Protein AF-E3N6L8-F1 (afdb_monomer_lite)

pLDDT: mean 82.07, std 9.33, range [44.47, 93.88]

Structure (mmCIF, N/CA/C/O backbone):
data_AF-E3N6L8-F1
#
_entry.id   AF-E3N6L8-F1
#
loop_
_atom_site.group_PDB
_atom_site.id
_atom_site.type_symbol
_atom_site.label_atom_id
_atom_site.label_alt_id
_atom_site.label_comp_id
_atom_site.label_asym_id
_atom_site.label_entity_id
_atom_site.label_seq_id
_atom_site.pdbx_PDB_ins_code
_atom_site.Cartn_x
_atom_site.Cartn_y
_atom_site.Cartn_z
_atom_site.occupancy
_atom_site.B_iso_or_equiv
_atom_site.auth_seq_id
_atom_site.auth_comp_id
_atom_site.auth_asym_id
_atom_site.auth_atom_id
_atom_site.pdbx_PDB_model_num
ATOM 1 N N . MET A 1 1 ? 3.535 -12.216 -9.949 1.00 82.62 1 MET A N 1
ATOM 2 C CA . MET A 1 1 ? 3.061 -10.829 -10.156 1.00 82.62 1 MET A CA 1
ATOM 3 C C . MET A 1 1 ? 3.753 -9.938 -9.135 1.00 82.62 1 MET A C 1
ATOM 5 O O . MET A 1 1 ? 3.911 -10.387 -8.007 1.00 82.62 1 MET A O 1
ATOM 9 N N . ARG A 1 2 ? 4.210 -8.737 -9.515 1.00 88.81 2 ARG A N 1
ATOM 10 C CA . ARG A 1 2 ? 4.860 -7.782 -8.597 1.00 88.81 2 ARG A CA 1
ATOM 11 C C . ARG A 1 2 ? 3.891 -6.649 -8.256 1.00 88.81 2 ARG A C 1
ATOM 13 O O . ARG A 1 2 ? 3.454 -5.969 -9.174 1.00 88.81 2 ARG A O 1
ATOM 20 N N . ALA A 1 3 ? 3.580 -6.444 -6.978 1.00 91.38 3 ALA A N 1
ATOM 21 C CA . ALA A 1 3 ? 2.782 -5.309 -6.504 1.00 91.38 3 ALA A CA 1
ATOM 22 C C . ALA A 1 3 ? 3.689 -4.251 -5.856 1.00 91.38 3 ALA A C 1
ATOM 24 O O . ALA A 1 3 ? 4.680 -4.612 -5.217 1.00 91.38 3 ALA A O 1
ATOM 25 N N . SER A 1 4 ? 3.396 -2.968 -6.064 1.00 91.62 4 SER A N 1
ATOM 26 C CA . SER A 1 4 ? 4.224 -1.859 -5.580 1.00 91.62 4 SER A CA 1
ATOM 27 C C . SER A 1 4 ? 3.448 -0.542 -5.538 1.00 91.62 4 SER A C 1
ATOM 29 O O . SER A 1 4 ? 2.489 -0.377 -6.281 1.00 91.62 4 SER A O 1
ATOM 31 N N . GLY A 1 5 ? 3.902 0.436 -4.756 1.00 90.62 5 GLY A N 1
ATOM 32 C CA . GLY A 1 5 ? 3.399 1.805 -4.872 1.00 90.62 5 GLY A CA 1
ATOM 33 C C . GLY A 1 5 ? 3.740 2.438 -6.229 1.00 90.62 5 GLY A C 1
ATOM 34 O O . GLY A 1 5 ? 4.722 2.057 -6.883 1.00 90.62 5 GLY A O 1
ATOM 35 N N . LYS A 1 6 ? 2.910 3.393 -6.668 1.00 91.50 6 LYS A N 1
ATOM 36 C CA . LYS A 1 6 ? 3.086 4.146 -7.925 1.00 91.50 6 LYS A CA 1
ATOM 37 C C . LYS A 1 6 ? 4.377 4.965 -7.978 1.00 91.50 6 LYS A C 1
ATOM 39 O O . LYS A 1 6 ? 4.898 5.225 -9.059 1.00 91.50 6 LYS A O 1
ATOM 44 N N . ASP A 1 7 ? 4.909 5.333 -6.820 1.00 92.44 7 ASP A N 1
ATOM 45 C CA . ASP A 1 7 ? 6.190 6.017 -6.652 1.00 92.44 7 ASP A CA 1
ATOM 46 C C . ASP A 1 7 ? 7.360 5.219 -7.247 1.00 92.44 7 ASP A C 1
ATOM 48 O O . ASP A 1 7 ? 8.315 5.800 -7.763 1.00 92.44 7 ASP A O 1
ATOM 52 N N . LEU A 1 8 ? 7.253 3.886 -7.259 1.00 93.88 8 LEU A N 1
ATOM 53 C CA . LEU A 1 8 ? 8.300 3.000 -7.760 1.00 93.88 8 LEU A CA 1
ATOM 54 C C . LEU A 1 8 ? 8.217 2.704 -9.263 1.00 93.88 8 LEU A C 1
ATOM 56 O O . LEU A 1 8 ? 9.025 1.923 -9.777 1.00 93.88 8 LEU A O 1
ATOM 60 N N . ILE A 1 9 ? 7.258 3.289 -9.990 1.00 90.25 9 ILE A N 1
ATOM 61 C CA . ILE A 1 9 ? 7.136 3.096 -11.443 1.00 90.25 9 ILE A CA 1
ATOM 62 C C . ILE A 1 9 ? 8.341 3.717 -12.153 1.00 90.25 9 ILE A C 1
ATOM 64 O O . ILE A 1 9 ? 9.018 3.028 -12.913 1.00 90.25 9 ILE A O 1
ATOM 68 N N . GLY A 1 10 ? 8.659 4.982 -11.861 1.00 91.81 10 GLY A N 1
ATOM 69 C CA . GLY A 1 10 ? 9.704 5.744 -12.558 1.00 91.81 10 GLY A CA 1
ATOM 70 C C . GLY A 1 10 ? 11.146 5.332 -12.243 1.00 91.81 10 GLY A C 1
ATOM 71 O O . GLY A 1 10 ? 12.071 5.878 -12.834 1.00 91.81 10 GLY A O 1
ATOM 72 N N . ASN A 1 11 ? 11.361 4.398 -11.314 1.00 92.38 11 ASN A N 1
ATOM 73 C CA . ASN A 1 11 ? 12.693 3.961 -10.900 1.00 92.38 11 ASN A CA 1
ATOM 74 C C . ASN A 1 11 ? 12.790 2.427 -10.853 1.00 92.38 11 ASN A C 1
ATOM 76 O O . ASN A 1 11 ? 13.006 1.788 -11.873 1.00 92.38 11 ASN A O 1
ATOM 80 N N . HIS A 1 12 ? 12.597 1.812 -9.694 1.00 90.56 12 HIS A N 1
ATOM 81 C CA . HIS A 1 12 ? 12.768 0.402 -9.393 1.00 90.56 12 HIS A CA 1
ATOM 82 C C . HIS A 1 12 ? 11.999 -0.536 -10.323 1.00 90.56 12 HIS A C 1
ATOM 84 O O . HIS A 1 12 ? 12.560 -1.515 -10.811 1.00 90.56 12 HIS A O 1
ATOM 90 N N . SER A 1 13 ? 10.732 -0.240 -10.617 1.00 89.06 13 SER A N 1
ATOM 91 C CA . SER A 1 13 ? 9.939 -1.063 -11.545 1.00 89.06 13 SER A CA 1
ATOM 92 C C . SER A 1 13 ? 10.441 -0.942 -12.982 1.00 89.06 13 SER A C 1
ATOM 94 O O . SER A 1 13 ? 10.373 -1.905 -13.739 1.00 89.06 13 SER A O 1
ATOM 96 N N . THR A 1 14 ? 10.985 0.219 -13.340 1.00 89.81 14 THR A N 1
ATOM 97 C CA . THR A 1 14 ? 11.629 0.450 -14.632 1.00 89.81 14 THR A CA 1
ATOM 98 C C . THR A 1 14 ? 12.978 -0.278 -14.701 1.00 89.81 14 THR A C 1
ATOM 100 O O . THR A 1 14 ? 13.232 -1.008 -15.657 1.00 89.81 14 THR A O 1
ATOM 103 N N . TYR A 1 15 ? 13.805 -0.215 -13.652 1.00 90.44 15 TYR A N 1
ATOM 104 C CA . TYR A 1 15 ? 15.057 -0.975 -13.562 1.00 90.44 15 TYR A CA 1
ATOM 105 C C . TYR A 1 15 ? 14.839 -2.489 -13.584 1.00 90.44 15 TYR A C 1
ATOM 107 O O . TYR A 1 15 ? 15.643 -3.205 -14.171 1.00 90.44 15 TYR A O 1
ATOM 115 N N . LEU A 1 16 ? 13.734 -2.988 -13.024 1.00 88.75 16 LEU A N 1
ATOM 116 C CA . LEU A 1 16 ? 13.354 -4.400 -13.129 1.00 88.75 16 LEU A CA 1
ATOM 117 C C . LEU A 1 16 ? 13.211 -4.865 -14.588 1.00 88.75 16 LEU A C 1
ATOM 119 O O . LEU A 1 16 ? 13.494 -6.025 -14.875 1.00 88.75 16 LEU A O 1
ATOM 123 N N . LEU A 1 17 ? 12.759 -3.986 -15.487 1.00 85.88 17 LEU A N 1
ATOM 124 C CA . LEU A 1 17 ? 12.638 -4.281 -16.917 1.00 85.88 17 LEU A CA 1
ATOM 125 C C . LEU A 1 17 ? 13.969 -4.094 -17.650 1.00 85.88 17 LEU A C 1
ATOM 127 O O . LEU A 1 17 ? 14.299 -4.885 -18.528 1.00 85.88 17 LEU A O 1
ATOM 131 N N . PHE A 1 18 ? 14.731 -3.061 -17.285 1.00 84.69 18 PHE A N 1
ATOM 132 C CA . PHE A 1 18 ? 15.988 -2.733 -17.957 1.00 84.69 18 PHE A CA 1
ATOM 133 C C . PHE A 1 18 ? 17.170 -3.606 -17.556 1.00 84.69 18 PHE A C 1
ATOM 135 O O . PHE A 1 18 ? 18.131 -3.650 -18.312 1.00 84.69 18 PH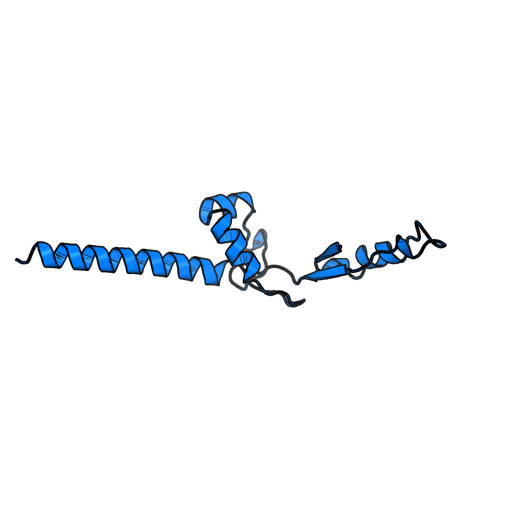E A O 1
ATOM 142 N N . ASN A 1 19 ? 17.127 -4.285 -16.408 1.00 79.56 19 ASN A N 1
ATOM 143 C CA . ASN A 1 19 ? 18.201 -5.167 -15.964 1.00 79.56 19 ASN A CA 1
ATOM 144 C C . ASN A 1 19 ? 17.967 -6.576 -16.546 1.00 79.56 19 ASN A C 1
ATOM 146 O O . ASN A 1 19 ? 17.218 -7.366 -15.958 1.00 79.56 19 ASN A O 1
ATOM 150 N N . PRO A 1 20 ? 18.545 -6.929 -17.711 1.00 63.91 20 PRO A N 1
ATOM 151 C CA . PRO A 1 20 ? 18.175 -8.139 -18.417 1.00 63.91 20 PRO A CA 1
ATOM 152 C C . PRO A 1 20 ? 18.971 -9.298 -17.819 1.00 63.91 20 PRO A C 1
ATOM 154 O O . PRO A 1 20 ? 20.058 -9.629 -18.280 1.00 63.91 20 PRO A O 1
ATOM 157 N N . ILE A 1 21 ? 18.431 -9.929 -16.776 1.00 70.06 21 ILE A N 1
ATOM 158 C CA . ILE A 1 21 ? 19.015 -11.158 -16.212 1.00 70.06 21 ILE A CA 1
ATOM 159 C C . ILE A 1 21 ? 18.875 -12.318 -17.225 1.00 70.06 21 ILE A C 1
ATOM 161 O O . ILE A 1 21 ? 19.674 -13.252 -17.223 1.00 70.06 21 ILE A O 1
ATOM 165 N N . TRP A 1 22 ? 17.896 -12.233 -18.140 1.00 77.31 22 TRP A N 1
ATOM 166 C CA . TRP A 1 22 ? 17.597 -13.265 -19.141 1.00 77.31 22 TRP A CA 1
ATOM 167 C C . TRP A 1 22 ? 17.255 -12.670 -20.524 1.00 77.31 22 TRP A C 1
ATOM 169 O O . TRP A 1 22 ? 16.092 -12.688 -20.929 1.00 77.31 22 TRP A O 1
ATOM 179 N N . PRO A 1 23 ? 18.236 -12.135 -21.275 1.00 77.50 23 PRO A N 1
ATOM 180 C CA . PRO A 1 23 ? 17.991 -11.491 -22.572 1.00 77.50 23 PRO A CA 1
ATOM 181 C C . PRO A 1 23 ? 17.479 -12.456 -23.654 1.00 77.50 23 PRO A C 1
ATOM 183 O O . PRO A 1 23 ? 16.746 -12.043 -24.545 1.00 77.50 23 PRO A O 1
ATOM 186 N N . THR A 1 24 ? 17.832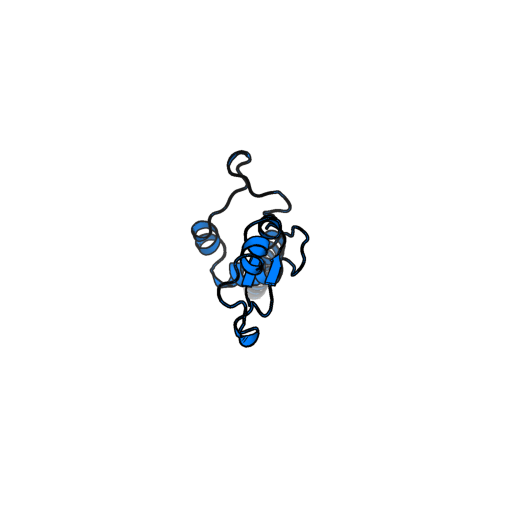 -13.740 -23.570 1.00 82.44 24 THR A N 1
ATOM 187 C CA . THR A 1 24 ? 17.452 -14.775 -24.548 1.00 82.44 24 THR A CA 1
ATOM 188 C C . THR A 1 24 ? 16.236 -15.599 -24.133 1.00 82.44 24 THR A C 1
ATOM 190 O O . THR A 1 24 ? 15.640 -16.272 -24.969 1.00 82.44 24 THR A O 1
ATOM 193 N N . ASP A 1 25 ? 15.846 -15.548 -22.858 1.00 85.31 25 ASP A N 1
ATOM 194 C CA . ASP A 1 25 ? 14.770 -16.365 -22.300 1.00 85.31 25 ASP A CA 1
ATOM 195 C C . ASP A 1 25 ? 13.620 -15.482 -21.796 1.00 85.31 25 ASP A C 1
ATOM 197 O O . ASP A 1 25 ? 13.535 -15.101 -20.624 1.00 85.31 25 ASP A O 1
ATOM 201 N N . THR A 1 26 ? 12.703 -15.175 -22.713 1.00 83.06 26 THR A N 1
ATOM 202 C CA . THR A 1 26 ? 11.495 -14.371 -22.464 1.00 83.06 26 THR A CA 1
ATOM 203 C C . THR A 1 26 ? 10.486 -15.066 -21.544 1.00 83.06 26 THR A C 1
ATOM 205 O O . THR A 1 26 ? 9.574 -14.426 -21.001 1.00 83.06 26 THR A O 1
ATOM 208 N N . SER A 1 27 ? 10.642 -16.373 -21.292 1.00 86.69 27 SER A N 1
ATOM 209 C CA . SER A 1 27 ? 9.794 -17.092 -20.339 1.00 86.69 27 SER A CA 1
ATOM 210 C C . SER A 1 27 ? 10.005 -16.584 -18.910 1.00 86.69 27 SER A C 1
ATOM 212 O O . SER A 1 27 ? 9.035 -16.494 -18.155 1.00 86.69 27 SER A O 1
ATOM 214 N N . LYS A 1 28 ? 11.227 -16.136 -18.591 1.00 84.38 28 LYS A N 1
ATOM 215 C CA . LYS A 1 28 ? 11.635 -15.647 -17.265 1.00 84.38 28 LYS A CA 1
ATOM 216 C C . LYS A 1 28 ? 11.363 -14.164 -17.031 1.00 84.38 28 LYS A C 1
ATOM 218 O O . LYS A 1 28 ? 11.611 -13.655 -15.940 1.00 84.38 28 LYS A O 1
ATOM 223 N N . TRP A 1 29 ? 10.848 -13.457 -18.034 1.00 87.25 29 TRP A N 1
ATOM 224 C CA . TRP A 1 29 ? 10.550 -12.036 -17.900 1.00 87.25 29 TRP A CA 1
ATOM 225 C C . TRP A 1 29 ? 9.390 -11.789 -16.925 1.00 87.25 29 TRP A C 1
ATOM 227 O O . TRP A 1 29 ? 8.475 -12.619 -16.831 1.00 87.25 29 TRP A O 1
ATOM 237 N N . PRO A 1 30 ? 9.384 -10.639 -16.222 1.00 87.88 30 PRO A N 1
ATOM 238 C CA . PRO A 1 30 ? 8.275 -10.255 -15.361 1.00 87.88 30 PRO A CA 1
ATOM 239 C C . PRO A 1 30 ? 6.952 -10.274 -16.134 1.00 87.88 30 PRO A C 1
ATOM 241 O O . PRO A 1 30 ? 6.775 -9.552 -17.108 1.00 87.88 30 PRO A O 1
ATOM 244 N N . LYS A 1 31 ? 6.000 -11.100 -15.687 1.00 88.44 31 LYS A N 1
ATOM 245 C CA . LYS A 1 31 ? 4.707 -11.284 -16.375 1.00 88.44 31 LYS A CA 1
ATOM 246 C C . LYS A 1 31 ? 3.671 -10.200 -16.073 1.00 88.44 31 LYS A C 1
ATOM 248 O O . LYS A 1 31 ? 2.631 -10.159 -16.714 1.00 88.44 31 LYS A O 1
ATOM 253 N N . GLY A 1 32 ? 3.917 -9.354 -15.076 1.00 89.62 32 GLY A N 1
ATOM 254 C CA . GLY A 1 32 ? 2.986 -8.297 -14.702 1.00 89.62 32 GLY A CA 1
ATOM 255 C C . GLY A 1 32 ? 3.419 -7.541 -13.454 1.00 89.62 32 GLY A C 1
ATOM 256 O O . GLY A 1 32 ? 3.893 -8.140 -12.477 1.00 89.62 32 GLY A O 1
ATOM 257 N N . ILE A 1 33 ? 3.222 -6.226 -13.507 1.00 91.06 33 ILE A N 1
ATOM 258 C CA . ILE A 1 33 ? 3.475 -5.277 -12.426 1.00 91.06 33 ILE A CA 1
ATOM 259 C C . ILE A 1 33 ? 2.156 -4.561 -12.134 1.00 91.06 33 ILE A C 1
ATOM 261 O O . ILE A 1 33 ? 1.490 -4.087 -13.051 1.00 91.06 33 ILE A O 1
ATOM 265 N N . ARG A 1 34 ? 1.775 -4.498 -10.861 1.00 91.81 34 ARG A N 1
ATOM 266 C CA . ARG A 1 34 ? 0.580 -3.810 -10.380 1.00 91.81 34 ARG A CA 1
ATOM 267 C C . ARG A 1 34 ? 1.014 -2.665 -9.478 1.00 91.81 34 ARG A C 1
ATOM 269 O O . ARG A 1 34 ? 1.730 -2.900 -8.508 1.00 91.81 34 ARG A O 1
ATOM 276 N N . ALA A 1 35 ? 0.580 -1.453 -9.801 1.00 91.50 35 ALA A N 1
ATOM 277 C CA . ALA A 1 35 ? 0.883 -0.274 -9.005 1.00 91.50 35 ALA A CA 1
ATOM 278 C C . ALA A 1 35 ? -0.348 0.229 -8.240 1.00 91.50 35 ALA A C 1
ATOM 280 O O . ALA A 1 35 ? -1.416 0.359 -8.834 1.00 91.50 35 ALA A O 1
ATOM 281 N N . ASN A 1 36 ? -0.202 0.510 -6.947 1.00 90.81 36 ASN A N 1
ATOM 282 C CA . ASN A 1 36 ? -1.248 1.103 -6.109 1.00 90.81 36 ASN A CA 1
ATOM 283 C C . ASN A 1 36 ? -0.942 2.569 -5.769 1.00 90.81 36 ASN A C 1
ATOM 285 O O . ASN A 1 36 ? 0.220 2.987 -5.761 1.00 90.81 36 ASN A O 1
ATOM 289 N N . GLY A 1 37 ? -1.988 3.344 -5.477 1.00 89.88 37 GLY A N 1
ATOM 290 C CA . GLY A 1 37 ? -1.849 4.679 -4.895 1.00 89.88 37 GLY A CA 1
ATOM 291 C C . GLY A 1 37 ? -1.300 4.650 -3.467 1.00 89.88 37 GLY A C 1
ATOM 292 O O . GLY A 1 37 ? -1.117 3.586 -2.864 1.00 89.88 37 GLY A O 1
ATOM 293 N N . HIS A 1 38 ? -1.003 5.829 -2.924 1.00 88.75 38 HIS A N 1
ATOM 294 C CA . HIS A 1 38 ? -0.608 5.951 -1.528 1.00 88.75 38 HIS A CA 1
ATOM 295 C C . HIS A 1 38 ? -1.821 5.839 -0.618 1.00 88.75 38 HIS A C 1
ATOM 297 O O . HIS A 1 38 ? -2.912 6.313 -0.929 1.00 88.75 38 HIS A O 1
ATOM 303 N N . LEU A 1 39 ? -1.599 5.249 0.551 1.00 86.62 39 LEU A N 1
ATOM 304 C CA . LEU A 1 39 ? -2.643 5.128 1.545 1.00 86.62 39 LEU A CA 1
ATOM 305 C C . LEU A 1 39 ? -2.869 6.469 2.255 1.00 86.62 39 LEU A C 1
ATOM 307 O O . LEU A 1 39 ? -1.928 7.073 2.780 1.00 86.62 39 LEU A O 1
ATOM 311 N N . LEU A 1 40 ? -4.127 6.898 2.311 1.00 86.12 40 LEU A N 1
ATOM 312 C CA . LEU A 1 40 ? -4.562 8.029 3.122 1.00 86.12 40 LEU A CA 1
ATOM 313 C C . LEU A 1 40 ? -5.105 7.533 4.464 1.00 86.12 40 LEU A C 1
ATOM 315 O O . LEU A 1 40 ? -5.836 6.542 4.543 1.00 86.12 40 LEU A O 1
ATOM 319 N N . LEU A 1 41 ? -4.783 8.255 5.535 1.00 83.25 41 LEU A N 1
ATOM 320 C CA . LEU A 1 41 ? -5.345 8.024 6.861 1.00 83.25 41 LEU A CA 1
ATOM 321 C C . LEU A 1 41 ? -6.279 9.187 7.182 1.00 83.25 41 LEU A C 1
ATOM 323 O O . LEU A 1 41 ? -5.854 10.337 7.207 1.00 83.25 41 LEU A O 1
ATOM 327 N N . ASN A 1 42 ? -7.561 8.890 7.402 1.00 78.12 42 ASN A N 1
ATOM 328 C CA . ASN A 1 42 ? -8.610 9.895 7.614 1.00 78.12 42 ASN A CA 1
ATOM 329 C C . ASN A 1 42 ? -8.735 10.925 6.472 1.00 78.12 42 ASN A C 1
ATOM 331 O O . ASN A 1 42 ? -8.992 12.094 6.733 1.00 78.12 42 ASN A O 1
ATOM 335 N N . ASN A 1 43 ? -8.559 10.493 5.216 1.00 79.81 43 ASN A N 1
ATOM 336 C CA . ASN A 1 43 ? -8.488 11.353 4.020 1.00 79.81 43 ASN A CA 1
ATOM 337 C C . ASN A 1 43 ? -7.315 12.348 4.001 1.00 79.81 43 ASN A C 1
ATOM 339 O O . ASN A 1 43 ? -7.254 13.207 3.126 1.00 79.81 43 ASN A O 1
ATOM 343 N N . GLU A 1 44 ? -6.360 12.215 4.916 1.00 84.25 44 GLU A N 1
ATOM 344 C CA . GLU A 1 44 ? -5.153 13.028 4.946 1.00 84.25 44 GLU A CA 1
ATOM 345 C C . GLU A 1 44 ? -3.914 12.170 4.693 1.00 84.25 44 GLU A C 1
ATOM 347 O O . GLU A 1 44 ? -3.870 10.966 4.975 1.00 84.25 44 GLU A O 1
ATOM 352 N N . LYS A 1 45 ? -2.870 12.805 4.155 1.00 85.12 45 LYS A N 1
ATOM 353 C CA . LYS A 1 45 ? -1.585 12.146 3.934 1.00 85.12 45 LYS A CA 1
ATOM 354 C C . LYS A 1 45 ? -1.006 11.703 5.274 1.00 85.12 45 LYS A C 1
ATOM 356 O O . LYS A 1 45 ? -0.933 12.495 6.215 1.00 85.12 45 LYS A O 1
ATOM 361 N N . MET A 1 46 ? -0.547 10.455 5.341 1.00 85.56 46 MET A N 1
ATOM 362 C CA . MET A 1 46 ? 0.156 9.980 6.526 1.00 85.56 46 MET A CA 1
ATOM 363 C C . MET A 1 46 ? 1.475 10.737 6.700 1.00 85.56 46 MET A C 1
ATOM 365 O O . MET A 1 46 ? 2.335 10.720 5.817 1.00 85.56 46 MET A O 1
ATOM 369 N N . SER A 1 47 ? 1.641 11.395 7.844 1.00 87.50 47 SER A N 1
ATOM 370 C CA . SER A 1 47 ? 2.863 12.110 8.203 1.00 87.50 47 SER A CA 1
ATOM 371 C C . SER A 1 47 ? 3.075 12.101 9.713 1.00 87.50 47 SER A C 1
ATOM 373 O O . SER A 1 47 ? 2.165 12.374 10.492 1.00 87.50 47 SER A O 1
ATOM 375 N N . LYS A 1 48 ? 4.318 11.836 10.133 1.00 86.31 48 LYS A N 1
ATOM 376 C CA . LYS A 1 48 ? 4.713 11.895 11.549 1.00 86.31 48 LYS A CA 1
ATOM 377 C C . LYS A 1 48 ? 4.658 13.321 12.100 1.00 86.31 48 LYS A C 1
ATOM 379 O O . LYS A 1 48 ? 4.342 13.502 13.268 1.00 86.31 48 LYS A O 1
ATOM 384 N N 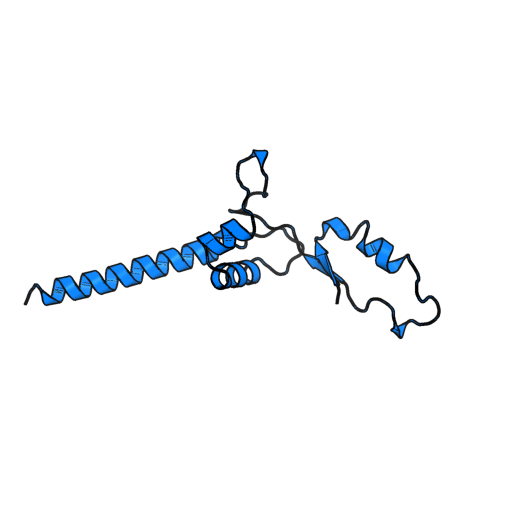. SER A 1 49 ? 4.939 14.330 11.271 1.00 85.31 49 SER A N 1
ATOM 385 C CA . SER A 1 49 ? 4.978 15.732 11.708 1.00 85.31 49 SER A CA 1
ATOM 386 C C . SER A 1 49 ? 3.598 16.324 11.989 1.00 85.31 49 SER A C 1
ATOM 388 O O . SER A 1 49 ? 3.480 17.190 12.847 1.00 85.31 49 SER A O 1
ATOM 390 N N . THR A 1 50 ? 2.556 15.857 11.297 1.00 81.31 50 THR A N 1
ATOM 391 C CA . THR A 1 50 ? 1.169 16.298 11.521 1.00 81.31 50 THR A CA 1
ATOM 392 C C . THR A 1 50 ? 0.473 15.491 12.618 1.00 81.31 50 THR A C 1
ATOM 394 O O . THR A 1 50 ? -0.674 15.770 12.947 1.00 81.31 50 THR A O 1
ATOM 397 N N . GLY A 1 51 ? 1.136 14.467 13.169 1.00 82.69 51 GLY A N 1
ATOM 398 C CA . GLY A 1 51 ? 0.535 13.511 14.102 1.00 82.69 51 GLY A CA 1
ATOM 399 C C . GLY A 1 51 ? -0.435 12.521 13.444 1.00 82.69 51 GLY A C 1
ATOM 400 O O . GLY A 1 51 ? -0.952 11.640 14.127 1.00 82.69 51 GLY A O 1
ATOM 401 N N . ASN A 1 52 ? -0.659 12.611 12.125 1.00 84.12 52 ASN A N 1
ATOM 402 C CA . ASN A 1 52 ? -1.495 11.680 11.368 1.00 84.12 52 ASN A CA 1
ATOM 403 C C . ASN A 1 52 ? -0.653 10.493 10.881 1.00 84.12 52 ASN A C 1
ATOM 405 O O . ASN A 1 52 ? -0.358 10.348 9.694 1.00 84.12 52 ASN A O 1
ATOM 409 N N . PHE A 1 53 ? -0.208 9.662 11.819 1.00 86.00 53 PHE A N 1
ATOM 410 C CA . PHE A 1 53 ? 0.596 8.478 11.543 1.00 86.00 53 PHE A CA 1
ATOM 411 C C . PHE A 1 53 ? 0.133 7.321 12.420 1.00 86.00 53 PHE A C 1
ATOM 413 O O . PHE A 1 53 ? -0.233 7.513 13.576 1.00 86.00 53 PHE A O 1
ATOM 420 N N . MET A 1 54 ? 0.145 6.121 11.854 1.00 84.69 54 MET A N 1
ATOM 421 C CA . MET A 1 54 ? -0.190 4.899 12.568 1.00 84.69 54 MET A CA 1
ATOM 422 C C . MET A 1 54 ? 0.697 3.779 12.049 1.00 84.69 54 MET A C 1
ATOM 424 O O . MET A 1 54 ? 0.799 3.568 10.839 1.00 84.69 54 MET A O 1
ATOM 428 N N . THR A 1 55 ? 1.354 3.076 12.961 1.00 89.38 55 THR A N 1
ATOM 429 C CA . THR A 1 55 ? 2.114 1.870 12.636 1.00 89.38 55 THR A CA 1
ATOM 430 C C . THR A 1 55 ? 1.179 0.678 12.435 1.00 89.38 55 THR A C 1
ATOM 432 O O . THR A 1 55 ? 0.022 0.683 12.856 1.00 89.38 55 THR A O 1
ATOM 435 N N . LEU A 1 56 ? 1.686 -0.370 11.782 1.00 87.25 56 LEU A N 1
ATOM 436 C CA . LEU A 1 56 ? 0.937 -1.611 11.586 1.00 87.25 56 LEU A CA 1
ATOM 437 C C . LEU A 1 56 ? 0.531 -2.253 12.923 1.00 87.25 56 LEU A C 1
ATOM 439 O O . LEU A 1 56 ? -0.593 -2.726 13.050 1.00 87.25 56 LEU A O 1
ATOM 443 N N . GLU A 1 57 ? 1.430 -2.250 13.906 1.00 90.50 57 GLU A N 1
ATOM 444 C CA . GLU A 1 57 ? 1.188 -2.820 15.235 1.00 90.50 57 GLU A CA 1
ATOM 445 C C . GLU A 1 57 ? 0.061 -2.074 15.959 1.00 90.50 57 GLU A C 1
ATOM 447 O O . GLU A 1 57 ? -0.947 -2.684 16.311 1.00 90.50 57 GLU A O 1
ATOM 452 N N . GLU A 1 58 ? 0.148 -0.742 16.036 1.00 88.00 58 GLU A N 1
ATOM 453 C CA . GLU A 1 58 ? -0.908 0.098 16.619 1.00 88.00 58 GLU A CA 1
ATOM 454 C C . GLU A 1 58 ? -2.254 -0.090 15.901 1.00 88.00 58 GLU A C 1
ATOM 456 O O . GLU A 1 58 ? -3.313 -0.107 16.534 1.00 88.00 58 GLU A O 1
ATOM 461 N N . ALA A 1 59 ? -2.241 -0.240 14.572 1.00 84.88 59 ALA A N 1
ATOM 462 C CA . ALA A 1 59 ? -3.453 -0.472 13.794 1.00 84.88 59 ALA A CA 1
ATOM 463 C C . ALA A 1 59 ? -4.098 -1.830 14.121 1.00 84.88 59 ALA A C 1
ATOM 465 O O . ALA A 1 59 ? -5.322 -1.908 14.258 1.00 84.88 59 ALA A O 1
ATOM 466 N N . ILE A 1 60 ? -3.295 -2.886 14.281 1.00 86.75 60 ILE A N 1
ATOM 467 C CA . ILE A 1 60 ? -3.773 -4.226 14.643 1.00 86.75 60 ILE A CA 1
ATOM 468 C C . ILE A 1 60 ? -4.329 -4.231 16.067 1.00 86.75 60 ILE A C 1
ATOM 470 O O . ILE A 1 60 ? -5.428 -4.742 16.279 1.00 86.75 60 ILE A O 1
ATOM 474 N N . GLU A 1 61 ? -3.630 -3.632 17.031 1.00 87.94 61 GLU A N 1
ATOM 475 C CA . GLU A 1 61 ? -4.106 -3.540 18.416 1.00 87.94 61 GLU A CA 1
ATOM 476 C C . GLU A 1 61 ? -5.425 -2.763 18.516 1.00 87.94 61 GLU A C 1
ATOM 478 O O . GLU A 1 61 ? -6.340 -3.144 19.250 1.00 87.94 61 GLU A O 1
ATOM 483 N N . LYS A 1 62 ? -5.563 -1.690 17.730 1.00 83.56 62 LYS A N 1
ATOM 484 C CA . LYS A 1 62 ? -6.737 -0.812 17.767 1.00 83.56 62 LYS A CA 1
ATOM 485 C C . LYS A 1 62 ? -7.943 -1.359 17.003 1.00 83.56 62 LYS A C 1
ATOM 487 O O . LYS A 1 62 ? -9.082 -1.089 17.398 1.00 83.56 62 LYS A O 1
ATOM 492 N N . PHE A 1 63 ? -7.725 -2.081 15.901 1.00 78.06 63 PHE A N 1
ATOM 493 C CA . PHE A 1 63 ? -8.790 -2.464 14.961 1.00 78.06 63 PHE A CA 1
ATOM 494 C C . PHE A 1 63 ? -8.914 -3.965 14.691 1.00 78.06 63 PHE A C 1
ATOM 496 O O . PHE A 1 63 ? -9.834 -4.361 13.972 1.00 78.06 63 PHE A O 1
ATOM 503 N N . SER A 1 64 ? -8.074 -4.798 15.307 1.00 84.00 64 SER A N 1
ATOM 504 C CA . SER A 1 64 ? -7.880 -6.210 14.962 1.00 84.00 64 SER A CA 1
ATOM 505 C C . SER A 1 64 ? -7.294 -6.408 13.559 1.00 84.00 64 SER A C 1
ATOM 507 O O . SER A 1 64 ? -7.507 -5.615 12.638 1.00 84.00 64 SER A O 1
ATOM 509 N N . ALA A 1 65 ? -6.567 -7.510 13.376 1.00 87.56 65 ALA A N 1
ATOM 510 C CA . ALA A 1 65 ? -5.964 -7.871 12.096 1.00 87.56 65 ALA A CA 1
ATOM 511 C C . ALA A 1 65 ? -7.015 -8.010 10.979 1.00 87.56 65 ALA A C 1
ATOM 513 O O . ALA A 1 65 ? -6.808 -7.519 9.869 1.00 87.56 65 ALA A O 1
ATOM 514 N N . ASP A 1 66 ? -8.163 -8.623 11.274 1.00 85.50 66 ASP A N 1
ATOM 515 C CA . ASP A 1 66 ? -9.219 -8.845 10.279 1.00 85.50 66 ASP A CA 1
ATOM 516 C C . ASP A 1 66 ? -9.949 -7.549 9.918 1.00 85.50 66 ASP A C 1
ATOM 518 O O . ASP A 1 66 ? -10.221 -7.292 8.744 1.00 85.50 66 ASP A O 1
ATOM 522 N N . GLY A 1 67 ? -10.201 -6.692 10.912 1.00 81.38 67 GLY A N 1
ATOM 523 C CA . GLY A 1 67 ? -10.797 -5.375 10.690 1.00 81.38 67 GLY A CA 1
ATOM 524 C C . GLY A 1 67 ? -9.903 -4.497 9.818 1.00 81.38 67 GLY A C 1
ATOM 525 O O . GLY A 1 67 ? -10.388 -3.846 8.890 1.00 81.38 67 GLY A O 1
ATOM 526 N N . MET A 1 68 ? -8.589 -4.535 10.056 1.00 83.88 68 MET A N 1
ATOM 527 C CA . MET A 1 68 ? -7.609 -3.826 9.237 1.00 83.88 68 MET A CA 1
ATOM 528 C C . MET A 1 68 ? -7.544 -4.372 7.807 1.00 83.88 68 MET A C 1
ATOM 530 O O . MET A 1 68 ? -7.597 -3.588 6.864 1.00 83.88 68 MET A O 1
ATOM 534 N N . ARG A 1 69 ? -7.468 -5.696 7.620 1.00 86.75 69 ARG A N 1
ATOM 535 C CA . ARG A 1 69 ? -7.426 -6.316 6.282 1.00 86.75 69 ARG A CA 1
ATOM 536 C C . ARG A 1 69 ? -8.663 -5.990 5.456 1.00 86.75 69 ARG A C 1
ATOM 538 O O . ARG A 1 69 ? -8.528 -5.659 4.284 1.00 86.75 69 ARG A O 1
ATOM 545 N N . LEU A 1 70 ? -9.846 -6.040 6.067 1.00 83.50 70 LEU A N 1
ATOM 546 C CA . LEU A 1 70 ? -11.092 -5.702 5.385 1.00 83.50 70 LEU A CA 1
ATOM 547 C C . LEU A 1 70 ? -11.143 -4.215 5.008 1.00 83.50 70 LEU A C 1
ATOM 549 O O . LEU A 1 70 ? -11.558 -3.875 3.908 1.00 83.50 70 LEU A O 1
ATOM 553 N N . SER A 1 71 ? -10.648 -3.341 5.887 1.00 82.56 71 SER A N 1
ATOM 554 C CA . SER A 1 71 ? -10.544 -1.902 5.614 1.00 82.56 71 SER A CA 1
ATOM 555 C C . SER A 1 71 ? -9.559 -1.606 4.476 1.00 82.56 71 SER A C 1
ATOM 557 O O . SER A 1 71 ? -9.821 -0.762 3.631 1.00 82.56 71 SER A O 1
ATOM 559 N N . LEU A 1 72 ? -8.425 -2.315 4.429 1.00 84.00 72 LEU A N 1
ATOM 560 C CA . LEU A 1 72 ? -7.436 -2.194 3.353 1.00 84.00 72 LEU A CA 1
ATOM 561 C C . LEU A 1 72 ? -7.943 -2.756 2.020 1.00 84.00 72 LEU A C 1
ATOM 563 O O . LEU A 1 72 ? -7.560 -2.248 0.975 1.00 84.00 72 LEU A O 1
ATOM 567 N N . ALA A 1 73 ? -8.799 -3.778 2.046 1.00 86.00 73 ALA A N 1
ATOM 568 C CA . ALA A 1 73 ? -9.441 -4.298 0.842 1.00 86.00 73 ALA A CA 1
ATOM 569 C C . ALA A 1 73 ? -10.468 -3.312 0.252 1.00 86.00 73 ALA A C 1
ATOM 571 O O . ALA A 1 73 ? -10.646 -3.285 -0.961 1.00 86.00 73 ALA A O 1
ATOM 572 N N . ASP A 1 74 ? -11.110 -2.496 1.095 1.00 83.12 74 ASP A N 1
ATOM 573 C CA . ASP A 1 74 ? -12.036 -1.423 0.688 1.00 83.12 74 ASP A CA 1
ATOM 574 C C . ASP A 1 74 ? -11.313 -0.143 0.226 1.00 83.12 74 ASP A C 1
ATOM 576 O O . ASP A 1 74 ? -11.923 0.745 -0.359 1.00 83.12 74 ASP A O 1
ATOM 580 N N . ALA A 1 75 ? -10.002 -0.045 0.455 1.00 80.69 75 ALA A N 1
ATOM 581 C CA . ALA A 1 75 ? -9.177 1.142 0.218 1.00 80.69 75 ALA A CA 1
ATOM 582 C C . ALA A 1 75 ? -8.904 1.468 -1.256 1.00 80.69 75 ALA A C 1
ATOM 584 O O . ALA A 1 75 ? -7.941 2.167 -1.545 1.00 80.69 75 ALA A O 1
ATOM 585 N N . GLY A 1 76 ? -9.690 0.918 -2.175 1.00 78.75 76 GLY A N 1
ATOM 586 C CA . GLY A 1 76 ? -9.517 1.110 -3.604 1.00 78.75 76 GLY A CA 1
ATOM 587 C C . GLY A 1 76 ? -8.414 0.249 -4.221 1.00 78.75 76 GLY A C 1
ATOM 588 O O . GLY A 1 76 ? -7.377 -0.064 -3.637 1.00 78.75 76 GLY A O 1
ATOM 589 N N . ASP A 1 77 ? -8.640 -0.123 -5.475 1.00 81.88 77 ASP A N 1
ATOM 590 C CA . ASP A 1 77 ? -7.696 -0.807 -6.351 1.00 81.88 77 ASP A CA 1
ATOM 591 C C . ASP A 1 77 ? -7.166 0.150 -7.436 1.00 81.88 77 ASP A C 1
ATOM 593 O O . ASP A 1 77 ? -6.727 -0.260 -8.506 1.00 81.88 77 ASP A O 1
ATOM 597 N N . GLY A 1 78 ? -7.177 1.455 -7.187 1.00 83.38 78 GLY A N 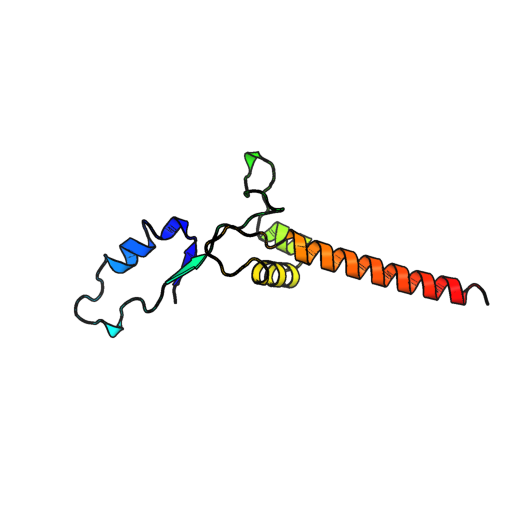1
ATOM 598 C CA . GLY A 1 78 ? -6.718 2.461 -8.139 1.00 83.38 78 GLY A CA 1
ATOM 599 C C . GLY A 1 78 ? -5.215 2.756 -8.085 1.00 83.38 78 GLY A C 1
ATOM 600 O O . GLY A 1 78 ? -4.456 2.237 -7.262 1.00 83.38 78 GLY A O 1
ATOM 601 N N . LEU A 1 79 ? -4.790 3.649 -8.981 1.00 83.94 79 LEU A N 1
ATOM 602 C CA . LEU A 1 79 ? -3.546 4.424 -8.841 1.00 83.94 79 LEU A CA 1
ATOM 603 C C . LEU A 1 79 ? -3.755 5.699 -8.004 1.00 83.94 79 LEU A C 1
ATOM 605 O O . LEU A 1 79 ? -2.784 6.352 -7.607 1.00 83.94 79 LEU A O 1
ATOM 609 N N . GLU A 1 80 ? -5.011 6.055 -7.751 1.00 85.31 80 GLU A N 1
ATOM 610 C CA . GLU A 1 80 ? -5.389 7.189 -6.917 1.00 85.31 80 GLU A CA 1
ATOM 611 C C . GLU A 1 80 ? -5.106 6.908 -5.442 1.00 85.31 80 GLU A C 1
ATOM 613 O O . GLU A 1 80 ? -5.104 5.757 -5.004 1.00 85.31 80 GLU A O 1
ATOM 618 N N . ASP A 1 81 ? -4.816 7.970 -4.693 1.00 83.00 81 ASP A N 1
ATOM 619 C CA . ASP A 1 81 ? -4.595 7.872 -3.252 1.00 83.00 81 ASP A CA 1
ATOM 620 C C . ASP A 1 81 ? -5.953 7.745 -2.556 1.00 83.00 81 ASP A C 1
ATOM 622 O O . ASP A 1 81 ? -6.850 8.552 -2.800 1.00 83.00 81 ASP A O 1
ATOM 626 N N . ASP A 1 82 ? -6.115 6.738 -1.699 1.00 77.81 82 ASP A N 1
ATOM 627 C CA . ASP A 1 82 ? -7.434 6.373 -1.178 1.00 77.81 82 ASP A CA 1
ATOM 628 C C . ASP A 1 82 ? -7.367 5.924 0.294 1.00 77.81 82 ASP A C 1
ATOM 630 O O . ASP A 1 82 ? -6.309 5.569 0.837 1.00 77.81 82 ASP A O 1
ATOM 634 N N . ALA A 1 83 ? -8.495 6.051 0.990 1.00 72.38 83 ALA A N 1
ATOM 635 C CA . ALA A 1 83 ? -8.586 5.985 2.442 1.00 72.38 83 ALA A CA 1
ATOM 636 C C . ALA A 1 83 ? -9.198 4.662 2.924 1.00 72.38 83 ALA A C 1
ATOM 638 O O . ALA A 1 83 ? -10.413 4.492 2.950 1.00 72.38 83 ALA A O 1
ATOM 639 N N . ALA A 1 84 ? -8.351 3.759 3.425 1.00 65.75 84 ALA A N 1
ATOM 640 C CA . ALA A 1 84 ? -8.762 2.442 3.928 1.00 65.75 84 ALA A CA 1
ATOM 641 C C . ALA A 1 84 ? -9.558 2.484 5.243 1.00 65.75 84 ALA A C 1
ATOM 643 O O . ALA A 1 84 ? -10.596 1.851 5.411 1.00 65.75 84 ALA A O 1
ATOM 644 N N . ILE A 1 85 ? -9.015 3.170 6.252 1.00 64.44 85 ILE A N 1
ATOM 645 C CA . ILE A 1 85 ? -9.294 2.808 7.653 1.00 64.44 85 ILE A CA 1
ATOM 646 C C . ILE A 1 85 ? -10.557 3.490 8.199 1.00 64.44 85 ILE A C 1
ATOM 648 O O . ILE A 1 85 ? -11.241 2.937 9.058 1.00 64.44 85 ILE A O 1
ATOM 652 N N . LEU A 1 86 ? -10.912 4.682 7.712 1.00 66.38 86 LEU A N 1
ATOM 653 C CA . LEU A 1 86 ? -11.946 5.494 8.360 1.00 66.38 86 LEU A CA 1
ATOM 654 C C . LEU A 1 86 ? -13.370 4.960 8.121 1.00 66.38 86 LEU A C 1
ATOM 656 O O . LEU A 1 86 ? -14.190 4.970 9.040 1.00 66.38 86 LEU A O 1
ATOM 660 N N . ARG A 1 87 ? -13.680 4.478 6.911 1.00 66.75 87 ARG A N 1
ATOM 661 C CA . ARG A 1 87 ? -15.049 4.077 6.540 1.00 66.75 87 ARG A CA 1
ATOM 662 C C . ARG A 1 87 ? -15.510 2.829 7.289 1.00 66.75 87 ARG A C 1
ATOM 664 O O . ARG A 1 87 ? -16.538 2.859 7.968 1.00 66.75 87 ARG A O 1
ATOM 671 N N . LEU A 1 88 ? -14.725 1.758 7.230 1.00 64.69 88 LEU A N 1
ATOM 672 C CA . LEU A 1 88 ? -15.122 0.470 7.793 1.00 64.69 88 LEU A CA 1
ATOM 673 C C . LEU A 1 88 ? -15.068 0.455 9.331 1.00 64.69 88 LEU A C 1
ATOM 675 O O . LEU A 1 88 ? -15.952 -0.103 9.983 1.00 64.69 88 LEU A O 1
ATOM 679 N N . VAL A 1 89 ? -14.090 1.135 9.941 1.00 67.69 89 VAL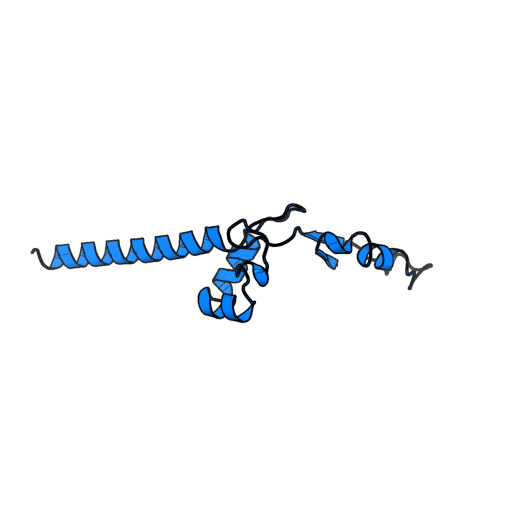 A N 1
ATOM 680 C CA . VAL A 1 89 ? -14.011 1.276 11.406 1.00 67.69 89 VAL A CA 1
ATOM 681 C C . VAL A 1 89 ? -15.212 2.045 11.951 1.00 67.69 89 VAL A C 1
ATOM 683 O O . VAL A 1 89 ? -15.787 1.649 12.971 1.00 67.69 89 VAL A O 1
ATOM 686 N N . ASN A 1 90 ? -15.619 3.124 11.277 1.00 73.31 90 ASN A N 1
ATOM 687 C CA . ASN A 1 90 ? -16.816 3.869 11.661 1.00 73.31 90 ASN A CA 1
ATOM 688 C C . ASN A 1 90 ? -18.071 3.000 11.536 1.00 73.31 90 ASN A C 1
ATOM 690 O O . ASN A 1 90 ? -18.917 3.027 12.431 1.00 73.31 90 ASN A O 1
ATOM 694 N N . MET A 1 91 ? -18.151 2.162 10.499 1.00 69.62 91 MET A N 1
ATOM 695 C CA . MET A 1 91 ? -19.239 1.199 10.337 1.00 69.62 91 MET A CA 1
ATOM 696 C C . MET A 1 91 ? -19.271 0.167 11.477 1.00 69.62 91 MET A C 1
ATOM 698 O O . MET A 1 91 ? -20.316 -0.022 12.097 1.00 69.62 91 MET A O 1
ATOM 702 N N . ILE A 1 92 ? -18.139 -0.453 11.833 1.00 72.50 92 ILE A N 1
ATOM 703 C CA . ILE A 1 92 ? -18.072 -1.442 12.927 1.00 72.50 92 ILE A CA 1
ATOM 704 C C . ILE A 1 92 ? -18.448 -0.805 14.270 1.00 72.50 92 ILE A C 1
ATOM 706 O O . ILE A 1 92 ? -19.224 -1.385 15.036 1.00 72.50 92 ILE A O 1
ATOM 710 N N . LYS A 1 93 ? -17.930 0.395 14.570 1.00 78.19 93 LYS A N 1
ATOM 711 C CA . LYS A 1 93 ? -18.313 1.137 15.782 1.00 78.19 93 LYS A CA 1
ATOM 712 C C . LYS A 1 93 ? -19.814 1.414 15.806 1.00 78.19 93 LYS A C 1
ATOM 714 O O . LYS A 1 93 ? -20.456 1.188 16.831 1.00 78.19 93 LYS A O 1
ATOM 719 N N . TRP A 1 94 ? -20.382 1.847 14.683 1.00 82.62 94 TRP A N 1
ATOM 720 C CA . TRP A 1 94 ? -21.812 2.118 14.564 1.00 82.62 94 TRP A CA 1
ATOM 721 C C . TRP A 1 94 ? -22.666 0.861 14.794 1.00 82.62 94 TRP A C 1
ATOM 723 O O . TRP A 1 94 ? -23.620 0.908 15.574 1.00 82.62 94 TRP A O 1
ATOM 733 N N . VAL A 1 95 ? -22.285 -0.281 14.207 1.00 83.25 95 VAL A N 1
ATOM 734 C CA . VAL A 1 95 ? -22.977 -1.569 14.403 1.00 83.25 95 VAL A CA 1
ATOM 735 C C . VAL A 1 95 ? -22.950 -1.987 15.876 1.00 83.25 95 VAL A C 1
ATOM 737 O O . VAL A 1 95 ? -24.000 -2.307 16.435 1.00 83.25 95 VAL A O 1
ATOM 740 N N . LYS A 1 96 ? -21.790 -1.915 16.545 1.00 83.69 96 LYS A N 1
ATOM 741 C CA . LYS A 1 96 ? -21.661 -2.246 17.979 1.00 83.69 96 LYS A CA 1
ATOM 742 C C . LYS A 1 96 ? -22.575 -1.381 18.854 1.00 83.69 96 LYS A C 1
ATOM 744 O O . LYS A 1 96 ? -23.315 -1.910 19.684 1.00 83.69 96 LYS A O 1
ATOM 749 N N . VAL A 1 97 ? -22.592 -0.066 18.614 1.00 88.38 97 VAL A N 1
ATOM 750 C CA . VAL A 1 97 ? -23.484 0.874 19.317 1.00 88.38 97 VAL A CA 1
ATOM 751 C C . VAL A 1 97 ? -24.957 0.526 19.076 1.00 88.38 97 VAL A C 1
ATOM 753 O O . VAL A 1 97 ? -25.779 0.619 19.993 1.00 88.38 97 VAL A O 1
ATOM 756 N N . ARG A 1 98 ? -25.323 0.114 17.856 1.00 88.56 98 ARG A N 1
ATOM 757 C CA . ARG A 1 98 ? -26.711 -0.223 17.518 1.00 88.56 98 ARG A CA 1
ATOM 758 C C . ARG A 1 98 ? -27.177 -1.518 18.184 1.00 88.56 98 ARG A C 1
ATOM 760 O O . ARG A 1 98 ? -28.305 -1.548 18.682 1.00 88.56 98 ARG A O 1
ATOM 767 N N . ILE A 1 99 ? -26.315 -2.534 18.257 1.00 88.06 99 ILE A N 1
ATOM 768 C CA . ILE A 1 99 ? -26.585 -3.798 18.960 1.00 88.06 99 ILE A CA 1
ATOM 769 C C . ILE A 1 99 ? -26.807 -3.538 20.455 1.00 88.06 99 ILE A C 1
ATOM 771 O O . ILE A 1 99 ? -27.850 -3.921 20.982 1.00 88.06 99 ILE A O 1
ATOM 775 N N . GLN A 1 100 ? -25.915 -2.790 21.115 1.00 89.81 100 GLN A N 1
ATOM 776 C CA . GLN A 1 100 ? -26.072 -2.435 22.534 1.00 89.81 100 GLN A CA 1
ATOM 777 C C . GLN A 1 100 ? -27.364 -1.661 22.817 1.00 89.81 100 GLN A C 1
ATOM 779 O O . GLN A 1 100 ? -28.062 -1.951 23.789 1.00 89.81 100 GLN A O 1
ATOM 784 N N . LYS A 1 101 ? -27.739 -0.704 21.954 1.00 88.38 101 LYS A N 1
ATOM 785 C CA . LYS A 1 101 ? -29.026 0.004 22.083 1.00 88.38 101 LYS A CA 1
ATOM 786 C C . LYS A 1 101 ? -30.225 -0.945 21.969 1.00 88.38 101 LYS A C 1
ATOM 788 O O . LYS A 1 101 ? -31.183 -0.795 22.724 1.00 88.38 101 LYS A O 1
ATOM 793 N N . SER A 1 102 ? -30.177 -1.908 21.047 1.00 85.25 102 SER A N 1
ATOM 794 C CA . SER A 1 102 ? -31.221 -2.929 20.881 1.00 85.25 102 SER A CA 1
ATOM 795 C C . SER A 1 102 ? -31.340 -3.828 22.119 1.00 85.25 102 SER A C 1
ATOM 797 O O . SER A 1 102 ? -32.442 -4.043 22.621 1.00 85.25 102 SER A O 1
ATOM 799 N N . GLU A 1 103 ? -30.221 -4.302 22.669 1.00 85.44 103 GLU A N 1
ATOM 800 C CA . GLU A 1 103 ? -30.220 -5.129 23.883 1.00 85.44 103 GLU A CA 1
ATOM 801 C C . GLU A 1 103 ? -30.728 -4.370 25.115 1.00 85.44 103 GLU A C 1
ATOM 803 O O . GLU A 1 103 ? -31.562 -4.890 25.858 1.00 85.44 103 GLU A O 1
ATOM 808 N N . ASN A 1 104 ? -30.300 -3.118 25.300 1.00 82.06 104 ASN A N 1
ATOM 809 C CA . ASN A 1 104 ? -30.777 -2.270 26.395 1.00 82.06 104 ASN A CA 1
ATOM 810 C C . ASN A 1 104 ? -32.279 -1.970 26.274 1.00 82.06 104 ASN A C 1
ATOM 812 O O . ASN A 1 104 ? -32.996 -1.984 27.273 1.00 82.06 104 ASN A O 1
ATOM 816 N N . SER A 1 105 ? -32.785 -1.759 25.055 1.00 76.50 105 SER A N 1
ATOM 817 C CA . SER A 1 105 ? -34.221 -1.582 24.813 1.00 76.50 105 SER A CA 1
ATOM 818 C C . SER A 1 105 ? -35.025 -2.840 25.156 1.00 76.50 105 SER A C 1
ATOM 820 O O . SER A 1 105 ? -36.106 -2.722 25.733 1.00 76.50 105 SER A O 1
ATOM 822 N N . LYS A 1 106 ? -34.502 -4.036 24.856 1.00 75.44 106 LYS A N 1
ATOM 823 C CA . LYS A 1 106 ? -35.138 -5.307 25.237 1.00 75.44 106 LYS A CA 1
ATOM 824 C C . LYS A 1 106 ? -35.149 -5.502 26.755 1.00 75.44 106 LYS A C 1
ATOM 826 O O . LYS A 1 106 ? -36.193 -5.848 27.295 1.00 75.44 106 LYS A O 1
ATOM 831 N N . LYS A 1 107 ? -34.044 -5.213 27.452 1.00 70.88 107 LYS A N 1
ATOM 832 C CA . LYS A 1 107 ? -33.973 -5.288 28.925 1.00 70.88 107 LYS A CA 1
ATOM 833 C C . LYS A 1 107 ? -34.964 -4.332 29.600 1.00 70.88 107 LYS A C 1
ATOM 835 O O . LYS A 1 107 ? -35.697 -4.751 30.488 1.00 70.88 107 LYS A O 1
ATOM 840 N N . ASN A 1 108 ? -35.071 -3.092 29.123 1.00 63.06 108 ASN A N 1
ATOM 841 C CA . ASN A 1 108 ? -36.003 -2.107 29.687 1.00 63.06 108 ASN A CA 1
ATOM 842 C C . ASN A 1 108 ? -37.487 -2.461 29.482 1.00 63.06 108 ASN A C 1
ATOM 844 O O . ASN A 1 108 ? -38.321 -2.043 30.280 1.00 63.06 108 ASN A O 1
ATOM 848 N N . ASN A 1 109 ? -37.828 -3.236 28.447 1.00 60.25 109 ASN A N 1
ATOM 849 C CA . ASN A 1 109 ? -39.195 -3.728 28.243 1.00 60.25 109 ASN A CA 1
ATOM 850 C C . ASN A 1 109 ? -39.534 -4.962 29.094 1.00 60.25 109 ASN A C 1
ATOM 852 O O . ASN A 1 109 ? -40.710 -5.198 29.350 1.00 60.25 109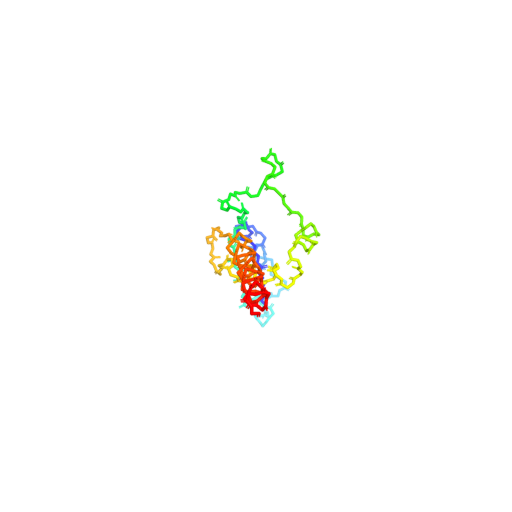 ASN A O 1
ATOM 856 N N . VAL A 1 110 ? -38.538 -5.730 29.548 1.00 58.25 110 VAL A N 1
ATOM 857 C CA . VAL A 1 110 ? -38.751 -6.865 30.466 1.00 58.25 110 VAL A CA 1
ATOM 858 C C . VAL A 1 110 ? -38.985 -6.383 31.903 1.00 58.25 110 VAL A C 1
ATOM 860 O O . VAL A 1 110 ? -39.805 -6.964 32.593 1.00 58.25 110 VAL A O 1
ATOM 863 N N . PHE A 1 111 ? -38.353 -5.282 32.329 1.00 54.94 111 PHE A N 1
ATOM 864 C CA . PHE A 1 111 ? -38.571 -4.662 33.651 1.00 54.94 111 PHE A CA 1
ATOM 865 C C . PHE A 1 111 ? -39.844 -3.795 33.756 1.00 54.94 111 PHE A C 1
ATOM 867 O O . PHE A 1 111 ? -40.129 -3.250 34.819 1.00 54.94 111 PHE A O 1
ATOM 874 N N . ARG A 1 112 ? -40.589 -3.615 32.656 1.00 52.69 112 ARG A N 1
ATOM 875 C CA . ARG A 1 112 ? -41.847 -2.842 32.604 1.00 52.69 112 ARG A CA 1
ATOM 876 C C . ARG A 1 112 ? -43.114 -3.715 32.580 1.00 52.69 112 ARG A C 1
ATOM 878 O O . ARG A 1 112 ? -44.202 -3.172 32.405 1.00 52.69 112 ARG A O 1
ATOM 885 N N . LYS A 1 113 ? -42.978 -5.032 32.740 1.00 44.47 113 LYS A N 1
ATOM 886 C CA . LYS A 1 113 ? -44.072 -5.966 33.042 1.00 44.47 113 LYS A CA 1
ATOM 887 C C . LYS A 1 113 ? -43.917 -6.463 34.469 1.00 44.47 113 LYS A C 1
ATOM 889 O O . LYS A 1 113 ? -44.972 -6.715 35.083 1.00 44.47 113 LYS A O 1
#

Sequence (113 aa):
MRASGKDLIGNHSTYLLFNPIWPTDTSKWPKGIRANGHLLLNNEKMSKSTGNFMTLEEAIEKFSADGMRLSLADAGDGLEDDAAILRLVNMIKWVKVRIQKSENSKKNNVFRK

Foldseek 3Di:
DAEEAPVCVVPVVVVLQVVCPPPPDPVPRDPDYAHAAAEDEVNHHADVVVVNHDDPVRCCVVQNPVRQVQLVVVQDSDSHHGYRRPPSVVVVVVVVVVVVVVVVVVVVVVVVD

Radius of gyration: 22.2 Å; chains: 1; bounding box: 63×33×58 Å

Secondary structure (DSSP, 8-state):
-EEEEGGGIIIIIHHHHHS-S-SS-GGGS---EEEEPPEEETTEE-BTTTTB---HHHHHHHH-HHHHHHHHHSS-SSSS-EE-HHHHHHHHHHHHHHHHHHHHHHHHHHTT-

InterPro domains:
  IPR004493 Leucyl-tRNA synthetase, class Ia, archaeal/eukaryotic cytosolic [PTHR45794] (1-108)
  IPR014729 Rossmann-like alpha/beta/alpha sandwich fold [G3DSA:3.40.50.620] (1-84)
  IPR015413 Methionyl/Leucyl tRNA synthetase [PF09334] (5-81)

Organism: Caenorhabditis remanei (NCBI:txid31234)